Protein AF-A0A257SIT8-F1 (afdb_monomer)

Radius of gyration: 15.97 Å; Cα contacts (8 Å, |Δi|>4): 411; chains: 1; bounding box: 43×25×47 Å

pLDDT: mean 80.0, std 16.43, range [40.34, 96.69]

Foldseek 3Di:
DKKKKKKKWWKAWDDPVNVWWDIKIKIKIKIWDDDPPDQKIKMWIWMWIWTDTPPGDWIKIKIWIKIKIWHWPDDDFKTKIKIKIKTWIWIDTPPRDDTDTWIKIKIWMKIWGDDPPKIKMWIWMWIWTDDVPDIIIIIITMIMMID

Mean predicted aligned error: 8.69 Å

Solvent-accessible surface area (backbone atoms only — not comparable to full-atom values): 7288 Å² total; per-residue (Å²): 106,78,32,46,36,43,33,44,33,43,29,38,53,39,75,80,44,49,82,63,42,52,72,21,42,34,39,33,42,36,42,36,33,49,57,92,93,51,84,43,30,43,33,43,35,43,34,44,33,46,35,58,37,85,80,80,81,53,66,44,42,38,39,32,46,36,44,30,45,33,40,64,78,46,96,62,74,63,24,44,28,41,38,37,33,42,33,45,33,43,51,50,53,96,72,84,79,70,82,59,82,25,54,28,40,36,41,36,40,34,41,33,37,67,60,85,83,33,40,36,36,40,36,46,32,46,38,40,38,55,43,98,92,55,76,47,41,33,38,40,42,34,41,33,43,31,76

Structure (mmCIF, N/CA/C/O backbone):
data_AF-A0A257SIT8-F1
#
_entry.id   AF-A0A257SIT8-F1
#
loop_
_atom_site.group_PDB
_atom_site.id
_atom_site.type_symbol
_atom_site.label_atom_id
_atom_site.label_alt_id
_atom_site.label_comp_id
_atom_site.label_asym_id
_atom_site.label_entity_id
_atom_site.label_seq_id
_atom_site.pdbx_PDB_ins_code
_atom_site.Cartn_x
_atom_site.Cartn_y
_atom_site.Cartn_z
_atom_site.occupancy
_atom_site.B_iso_or_equiv
_atom_site.auth_seq_id
_atom_site.auth_comp_id
_atom_site.auth_asym_id
_atom_site.auth_atom_id
_atom_site.pdbx_PDB_model_num
ATOM 1 N N . THR A 1 1 ? -2.695 -0.891 18.202 1.00 79.44 1 THR A N 1
ATOM 2 C CA . THR A 1 1 ? -2.671 -2.288 17.730 1.00 79.44 1 THR A CA 1
ATOM 3 C C . THR A 1 1 ? -2.039 -2.322 16.362 1.00 79.44 1 THR A C 1
ATOM 5 O O . THR A 1 1 ? -2.236 -1.365 15.616 1.00 79.44 1 THR A O 1
ATOM 8 N N . ILE A 1 2 ? -1.223 -3.340 16.090 1.00 87.25 2 ILE A N 1
ATOM 9 C CA . ILE A 1 2 ? -0.614 -3.576 14.776 1.00 87.25 2 ILE A CA 1
ATOM 10 C C . ILE A 1 2 ? -1.385 -4.727 14.134 1.00 87.25 2 ILE A C 1
ATOM 12 O O . ILE A 1 2 ? -1.619 -5.729 14.803 1.00 87.25 2 ILE A O 1
ATOM 16 N N . HIS A 1 3 ? -1.767 -4.554 12.876 1.00 90.88 3 HIS A N 1
ATOM 17 C CA . HIS A 1 3 ? -2.444 -5.545 12.051 1.00 90.88 3 HIS A CA 1
ATOM 18 C C . HIS A 1 3 ? -1.531 -5.958 10.910 1.00 90.88 3 HIS A C 1
ATOM 20 O O . HIS A 1 3 ? -0.849 -5.107 10.328 1.00 90.88 3 HIS A O 1
ATOM 26 N N . PHE A 1 4 ? -1.544 -7.239 10.574 1.00 95.00 4 PHE A N 1
ATOM 27 C CA . PHE A 1 4 ? -0.777 -7.779 9.455 1.00 95.00 4 PHE A CA 1
ATOM 28 C C . PHE A 1 4 ? -1.722 -8.233 8.359 1.00 95.00 4 PHE A C 1
ATOM 30 O O . PHE A 1 4 ? -2.842 -8.660 8.625 1.00 95.00 4 PHE A O 1
ATOM 37 N N . GLY A 1 5 ? -1.287 -8.146 7.112 1.00 94.19 5 GLY A N 1
ATOM 38 C CA . GLY A 1 5 ? -2.136 -8.520 5.998 1.00 94.19 5 GLY A CA 1
ATOM 39 C C . GLY A 1 5 ? -1.378 -8.811 4.726 1.00 94.19 5 GLY A C 1
ATOM 40 O O . GLY A 1 5 ? -0.152 -8.688 4.650 1.00 94.19 5 GLY A O 1
ATOM 41 N N . ALA A 1 6 ? -2.155 -9.158 3.713 1.00 95.31 6 ALA A N 1
ATOM 42 C CA . ALA A 1 6 ? -1.672 -9.318 2.359 1.00 95.31 6 ALA A CA 1
ATOM 43 C C . ALA A 1 6 ? -2.703 -8.792 1.360 1.00 95.31 6 ALA A C 1
ATOM 45 O O . ALA A 1 6 ? -3.907 -8.808 1.631 1.00 95.31 6 ALA A O 1
ATOM 46 N N . SER A 1 7 ? -2.237 -8.346 0.197 1.00 93.88 7 SER A N 1
ATOM 47 C CA . SER A 1 7 ? -3.096 -8.077 -0.956 1.00 93.88 7 SER A CA 1
ATOM 48 C C . SER A 1 7 ? -2.504 -8.630 -2.237 1.00 93.88 7 SER A C 1
ATOM 50 O O . SER A 1 7 ? -1.293 -8.793 -2.370 1.00 93.88 7 SER A O 1
ATOM 52 N N . ALA A 1 8 ? -3.381 -8.919 -3.186 1.00 93.12 8 ALA A N 1
ATOM 53 C CA . ALA A 1 8 ? -3.026 -9.309 -4.535 1.00 93.12 8 ALA A CA 1
ATOM 54 C C . ALA A 1 8 ? -3.865 -8.500 -5.518 1.00 93.12 8 ALA A C 1
ATOM 56 O O . ALA A 1 8 ? -4.992 -8.097 -5.213 1.00 93.12 8 ALA A O 1
ATOM 57 N N . GLY A 1 9 ? -3.324 -8.240 -6.697 1.00 89.00 9 GLY A N 1
ATOM 58 C CA . GLY A 1 9 ? -4.015 -7.413 -7.661 1.00 89.00 9 GLY A CA 1
ATOM 59 C C . GLY A 1 9 ? -3.397 -7.414 -9.034 1.00 89.00 9 GLY A C 1
ATOM 60 O O . GLY A 1 9 ? -2.420 -8.111 -9.315 1.00 89.00 9 GLY A O 1
ATOM 61 N N . LEU A 1 10 ? -4.006 -6.596 -9.875 1.00 88.06 10 LEU A N 1
ATOM 62 C CA . LEU A 1 10 ? -3.535 -6.316 -11.215 1.00 88.06 10 LEU A CA 1
ATOM 63 C C . LEU A 1 10 ? -2.840 -4.969 -11.210 1.00 88.06 10 LEU A C 1
ATOM 65 O O . LEU A 1 10 ? -3.312 -4.032 -10.565 1.00 88.06 10 LEU A O 1
ATOM 69 N N . ASP A 1 11 ? -1.752 -4.881 -11.958 1.00 81.38 11 ASP A N 1
ATOM 70 C CA . ASP A 1 11 ? -1.019 -3.640 -12.128 1.00 81.38 11 ASP A CA 1
ATOM 71 C C . ASP A 1 11 ? -1.127 -3.171 -13.576 1.00 81.38 11 ASP A C 1
ATOM 73 O O . ASP A 1 11 ? -0.665 -3.845 -14.506 1.00 81.38 11 ASP A O 1
ATOM 77 N N . ILE A 1 12 ? -1.832 -2.058 -13.777 1.00 81.50 12 ILE A N 1
ATOM 78 C CA . ILE A 1 12 ? -2.146 -1.536 -15.105 1.00 81.50 12 ILE A CA 1
ATOM 79 C C . ILE A 1 12 ? -1.110 -0.462 -15.453 1.00 81.50 12 ILE A C 1
ATOM 81 O O . ILE A 1 12 ? -1.161 0.629 -14.880 1.00 81.50 12 ILE A O 1
ATOM 85 N N . PRO A 1 13 ? -0.175 -0.721 -16.385 1.00 72.38 13 PRO A N 1
ATOM 86 C CA . PRO A 1 13 ? 0.791 0.288 -16.800 1.00 72.38 13 PRO A CA 1
ATOM 87 C C . PRO A 1 13 ? 0.106 1.459 -17.520 1.00 72.38 13 PRO A C 1
ATOM 89 O O . PRO A 1 13 ? -0.736 1.250 -18.396 1.00 72.38 13 PRO A O 1
ATOM 92 N N . LEU A 1 14 ? 0.501 2.688 -17.185 1.00 70.12 14 LEU A N 1
ATOM 93 C CA . LEU A 1 14 ? 0.072 3.920 -17.854 1.00 70.12 14 LEU A CA 1
ATOM 94 C C . LEU A 1 14 ? 1.178 4.472 -18.776 1.00 70.12 14 LEU A C 1
ATOM 96 O O . LEU A 1 14 ? 2.360 4.172 -18.607 1.00 70.12 14 LEU A O 1
ATOM 100 N N . SER A 1 15 ? 0.788 5.321 -19.734 1.00 60.34 15 SER A N 1
ATOM 101 C CA . SER A 1 15 ? 1.688 6.002 -20.683 1.00 60.34 15 SER A CA 1
ATOM 102 C C . SER A 1 15 ? 2.506 5.022 -21.546 1.00 60.34 15 SER A C 1
ATOM 104 O O . SER A 1 15 ? 1.941 4.074 -22.104 1.00 60.34 15 SER A O 1
ATOM 106 N N . ASP A 1 16 ? 3.821 5.219 -21.654 1.00 53.66 16 ASP A N 1
ATOM 107 C CA . ASP A 1 16 ? 4.704 4.528 -22.603 1.00 53.66 16 ASP A CA 1
ATOM 108 C C . ASP A 1 16 ? 4.953 3.052 -22.238 1.00 53.66 16 ASP A C 1
ATOM 110 O O . ASP A 1 16 ? 5.346 2.253 -23.089 1.00 53.66 16 ASP A O 1
ATOM 114 N N . LEU A 1 17 ? 4.630 2.638 -21.002 1.00 52.91 17 LEU A N 1
ATOM 115 C CA . LEU A 1 17 ? 4.636 1.219 -20.630 1.00 52.91 17 LEU A CA 1
ATOM 116 C C . LEU A 1 17 ? 3.479 0.434 -21.274 1.00 52.91 17 LEU A C 1
ATOM 118 O O . LEU A 1 17 ? 3.613 -0.771 -21.487 1.00 52.91 17 LEU A O 1
ATOM 122 N N . SER A 1 18 ? 2.353 1.071 -21.618 1.00 53.19 18 SER A N 1
ATOM 123 C CA . SER A 1 18 ? 1.202 0.363 -22.213 1.00 53.19 18 SER A CA 1
ATOM 124 C C . SER A 1 18 ? 1.501 -0.181 -23.623 1.00 53.19 18 SER A C 1
ATOM 126 O O . SER A 1 18 ? 0.979 -1.233 -24.029 1.00 53.19 18 SER A O 1
ATOM 128 N N . SER A 1 19 ? 2.413 0.480 -24.346 1.00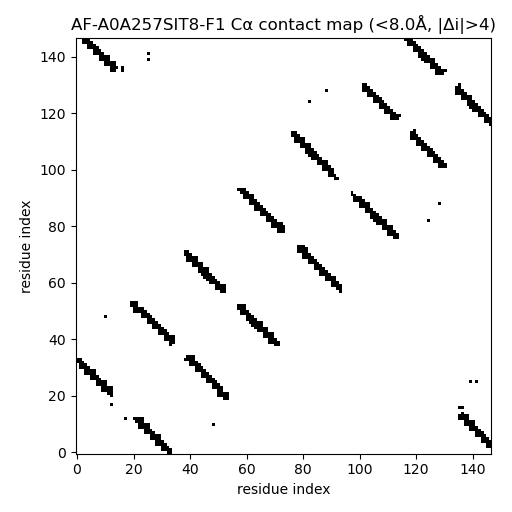 52.75 19 SER A N 1
ATOM 129 C CA . SER A 1 19 ? 2.950 0.031 -25.634 1.00 52.75 19 SER A CA 1
ATOM 130 C C . SER A 1 19 ? 3.830 -1.216 -25.509 1.00 52.75 19 SER A C 1
ATOM 132 O O . SER A 1 19 ? 3.817 -2.057 -26.409 1.00 52.75 19 SER A O 1
ATOM 134 N N . GLU A 1 20 ? 4.528 -1.398 -24.385 1.00 50.72 20 GLU A N 1
ATOM 135 C CA . GLU A 1 20 ? 5.607 -2.389 -24.250 1.00 50.72 20 GLU A CA 1
ATOM 136 C C . GLU A 1 20 ? 5.244 -3.609 -23.385 1.00 50.72 20 GLU A C 1
ATOM 138 O O . GLU A 1 20 ? 5.701 -4.720 -23.669 1.00 50.72 20 GLU A O 1
ATOM 143 N N . VAL A 1 21 ? 4.366 -3.458 -22.386 1.00 54.03 21 VAL A N 1
ATOM 144 C CA . VAL A 1 21 ? 4.059 -4.514 -21.399 1.00 54.03 21 VAL A CA 1
ATOM 145 C C . VAL A 1 21 ? 2.551 -4.761 -21.260 1.00 54.03 21 VAL A C 1
ATOM 147 O O . VAL A 1 21 ? 1.730 -3.896 -21.562 1.00 54.03 21 VAL A O 1
ATOM 150 N N . GLN A 1 22 ? 2.157 -5.991 -20.907 1.00 62.44 22 GLN A N 1
ATOM 151 C CA . GLN A 1 22 ? 0.767 -6.314 -20.536 1.00 62.44 22 GLN A CA 1
ATOM 152 C C . GLN A 1 22 ? 0.528 -6.000 -19.056 1.00 62.44 22 GLN A C 1
ATOM 154 O O . GLN A 1 22 ? 1.484 -5.856 -18.295 1.00 62.44 22 GLN A O 1
ATOM 159 N N . THR A 1 23 ? -0.747 -5.916 -18.660 1.00 71.12 23 THR A N 1
ATOM 160 C CA . THR A 1 23 ? -1.167 -5.864 -17.254 1.00 71.12 23 THR A CA 1
ATOM 161 C C . THR A 1 23 ? -0.413 -6.916 -16.444 1.00 71.12 23 THR A C 1
ATOM 163 O O . THR A 1 23 ? -0.442 -8.102 -16.779 1.00 71.12 23 THR A O 1
ATOM 166 N N . GLY A 1 24 ? 0.302 -6.458 -15.420 1.00 78.31 24 GLY A N 1
ATOM 167 C CA . GLY A 1 24 ? 1.062 -7.309 -14.517 1.00 78.31 24 GLY A CA 1
ATOM 168 C C . GLY A 1 24 ? 0.213 -7.792 -13.350 1.00 78.31 24 GLY A C 1
ATOM 169 O O . GLY A 1 24 ? -0.966 -7.449 -13.220 1.00 78.31 24 GLY A O 1
ATOM 170 N N . TYR A 1 25 ? 0.841 -8.562 -12.471 1.00 84.38 25 TYR A N 1
ATOM 171 C CA . TYR A 1 25 ? 0.293 -8.860 -11.154 1.00 84.38 25 TYR A CA 1
ATOM 172 C C . TYR A 1 25 ? 1.126 -8.162 -10.086 1.00 84.38 25 TYR A C 1
ATOM 174 O O . TYR A 1 25 ? 2.335 -7.991 -10.244 1.00 84.38 25 TYR A O 1
ATOM 182 N N . VAL A 1 26 ? 0.484 -7.812 -8.977 1.00 87.62 26 VAL A N 1
ATOM 183 C CA . VAL A 1 26 ? 1.149 -7.285 -7.784 1.00 87.62 26 VAL A CA 1
ATOM 184 C C . VAL A 1 26 ? 0.703 -8.069 -6.559 1.00 87.62 26 VAL A C 1
ATOM 186 O O . VAL A 1 26 ? -0.482 -8.354 -6.390 1.00 87.62 26 VAL A O 1
ATOM 189 N N . LEU A 1 27 ? 1.661 -8.424 -5.710 1.00 89.94 27 LEU A N 1
ATOM 190 C CA . LEU A 1 27 ? 1.453 -9.034 -4.402 1.00 89.94 27 LEU A CA 1
ATOM 191 C C . LEU A 1 27 ? 2.046 -8.112 -3.341 1.00 89.94 27 LEU A C 1
ATOM 193 O O . LEU A 1 27 ? 3.154 -7.616 -3.520 1.00 89.94 27 LEU A O 1
ATOM 197 N N . ASN A 1 28 ? 1.343 -7.902 -2.233 1.00 91.56 28 ASN A N 1
ATOM 198 C CA . ASN A 1 28 ? 1.806 -7.053 -1.142 1.00 91.56 28 ASN A CA 1
ATOM 199 C C . ASN A 1 28 ? 1.689 -7.789 0.189 1.00 91.56 28 ASN A C 1
ATOM 201 O O . ASN A 1 28 ? 0.640 -8.357 0.486 1.00 91.56 28 ASN A O 1
ATOM 205 N N . GLY A 1 29 ? 2.736 -7.730 1.004 1.00 94.25 29 GLY A N 1
ATOM 206 C CA . GLY A 1 29 ? 2.673 -7.974 2.442 1.00 94.25 29 GLY A CA 1
ATOM 207 C C . GLY A 1 29 ? 2.624 -6.636 3.169 1.00 94.25 29 GLY A C 1
ATOM 208 O O . GLY A 1 29 ? 3.315 -5.698 2.775 1.00 94.25 29 GLY A O 1
ATOM 209 N N . LEU A 1 30 ? 1.804 -6.514 4.209 1.00 94.81 30 LEU A N 1
ATOM 210 C CA . LEU A 1 30 ? 1.583 -5.223 4.858 1.00 94.81 30 LEU A CA 1
ATOM 211 C C . LEU A 1 30 ? 1.440 -5.328 6.372 1.00 94.81 30 LEU A C 1
ATOM 213 O O .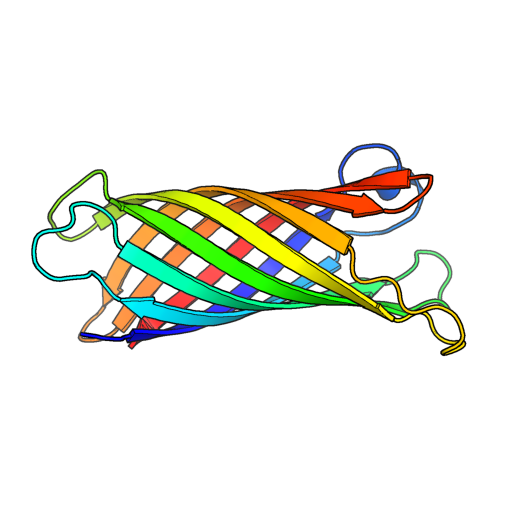 LEU A 1 30 ? 0.936 -6.317 6.904 1.00 94.81 30 LEU A O 1
ATOM 217 N N . ALA A 1 31 ? 1.865 -4.268 7.051 1.00 94.62 31 ALA A N 1
ATOM 218 C CA . ALA A 1 31 ? 1.718 -4.079 8.485 1.00 94.62 31 ALA A CA 1
ATOM 219 C C . ALA A 1 31 ? 1.165 -2.674 8.745 1.00 94.62 31 ALA A C 1
ATOM 221 O O . ALA A 1 31 ? 1.769 -1.680 8.338 1.00 94.62 31 ALA A O 1
ATOM 222 N N . ALA A 1 32 ? 0.014 -2.581 9.407 1.00 92.81 32 ALA A N 1
ATOM 223 C CA . ALA A 1 32 ? -0.689 -1.328 9.658 1.00 92.81 32 ALA A CA 1
ATOM 224 C C . ALA A 1 32 ? -0.896 -1.092 11.154 1.00 92.81 32 ALA A C 1
ATOM 226 O O . ALA A 1 32 ? -1.211 -2.011 11.903 1.00 92.81 32 ALA A O 1
ATOM 227 N N . GLY A 1 33 ? -0.787 0.153 11.597 1.00 91.06 33 GLY A N 1
ATOM 228 C CA . GLY A 1 33 ? -1.069 0.534 12.974 1.00 91.06 33 GLY A CA 1
ATOM 229 C C . GLY A 1 33 ? -1.549 1.971 13.058 1.00 91.06 33 GLY A C 1
ATOM 230 O O . GLY A 1 33 ? -1.078 2.839 12.333 1.00 91.06 33 GLY A O 1
ATOM 231 N N . THR A 1 34 ? -2.493 2.235 13.957 1.00 90.38 34 THR A N 1
ATOM 232 C CA . THR A 1 34 ? -2.927 3.607 14.259 1.00 90.38 34 THR A CA 1
ATOM 233 C C . THR A 1 34 ? -2.270 4.048 15.564 1.00 90.38 34 THR A C 1
ATOM 235 O O . THR A 1 34 ? -2.586 3.468 16.612 1.00 90.38 34 THR A O 1
ATOM 238 N N . PRO A 1 35 ? -1.337 5.020 15.539 1.00 87.75 35 PRO A N 1
ATOM 239 C CA . PRO A 1 35 ? -0.798 5.606 16.759 1.00 87.75 35 PRO A CA 1
ATOM 240 C C . PRO A 1 35 ? -1.914 6.205 17.622 1.00 87.75 35 PRO A C 1
ATOM 242 O O . PRO A 1 35 ? -2.906 6.735 17.118 1.00 87.75 35 PRO A O 1
ATOM 245 N N . ARG A 1 36 ? -1.773 6.115 18.948 1.00 85.19 36 ARG A N 1
ATOM 246 C CA . ARG A 1 36 ? -2.806 6.595 19.873 1.00 85.19 36 ARG A CA 1
ATOM 247 C C . ARG A 1 36 ? -2.997 8.106 19.706 1.00 85.19 36 ARG A C 1
ATOM 249 O O . ARG A 1 36 ? -2.052 8.868 19.867 1.00 85.19 36 ARG A O 1
ATOM 256 N N . GLY A 1 37 ? -4.231 8.521 19.425 1.00 82.06 37 GLY A N 1
ATOM 257 C CA . GLY A 1 37 ? -4.596 9.930 19.248 1.00 82.06 37 GLY A CA 1
ATOM 258 C C . GLY A 1 37 ? -4.366 10.485 17.840 1.00 82.06 37 GLY A C 1
ATOM 259 O O . GLY A 1 37 ? -4.610 11.668 17.628 1.00 82.06 37 GLY A O 1
ATOM 260 N N . TRP A 1 38 ? -3.915 9.670 16.880 1.00 85.81 38 TRP A N 1
ATOM 261 C CA . TRP A 1 38 ? -3.757 10.109 15.493 1.00 85.81 38 TRP A CA 1
ATOM 262 C C . TRP A 1 38 ? -5.017 9.799 14.672 1.00 85.81 38 TRP A C 1
ATOM 264 O O . TRP A 1 38 ? -5.549 8.694 14.778 1.00 85.81 38 TRP A O 1
ATOM 274 N N . PRO A 1 39 ? -5.485 10.736 13.825 1.00 86.38 39 PRO A N 1
ATOM 275 C CA . PRO A 1 39 ? -6.595 10.487 12.904 1.00 86.38 39 PRO A CA 1
ATOM 276 C C . PRO A 1 39 ? -6.175 9.656 11.681 1.00 86.38 39 PRO A C 1
ATOM 278 O O . PRO A 1 39 ? -7.024 9.237 10.901 1.00 86.38 39 PRO A O 1
ATOM 281 N N . VAL A 1 40 ? -4.870 9.427 11.505 1.00 90.75 40 VAL A N 1
ATOM 282 C CA . VAL A 1 40 ? -4.280 8.669 10.399 1.00 90.75 40 VAL A CA 1
ATOM 283 C C . VAL A 1 40 ? -3.623 7.394 10.913 1.00 90.75 40 VAL A C 1
ATOM 285 O O . VAL A 1 40 ? -2.953 7.396 11.949 1.00 90.75 40 VAL A O 1
ATOM 288 N N . ALA A 1 41 ? -3.788 6.306 10.169 1.00 92.00 41 ALA A N 1
ATOM 289 C CA . ALA A 1 41 ? -3.039 5.078 10.388 1.00 92.00 41 ALA A CA 1
ATOM 290 C C . ALA A 1 41 ? -1.755 5.090 9.553 1.00 92.00 41 ALA A C 1
ATOM 292 O O . ALA A 1 41 ? -1.719 5.643 8.457 1.00 92.00 41 ALA A O 1
ATOM 293 N N . LEU A 1 42 ? -0.704 4.462 10.065 1.00 94.62 42 LEU A N 1
ATOM 294 C CA . LEU A 1 42 ? 0.536 4.222 9.338 1.00 94.62 42 LEU A CA 1
ATOM 295 C C . LEU A 1 42 ? 0.539 2.787 8.818 1.00 94.62 42 LEU A C 1
ATOM 297 O O . LEU A 1 42 ? 0.095 1.877 9.523 1.00 94.62 42 LEU A O 1
ATOM 301 N N . ARG A 1 43 ? 1.036 2.576 7.600 1.00 95.00 43 ARG A N 1
ATOM 302 C CA . ARG A 1 43 ? 1.098 1.258 6.964 1.00 95.00 43 ARG A CA 1
ATOM 303 C C . ARG A 1 43 ? 2.398 1.072 6.195 1.00 95.00 43 ARG A C 1
ATOM 305 O O . ARG A 1 43 ? 2.638 1.773 5.216 1.00 95.00 43 ARG A O 1
ATOM 312 N N . GLY A 1 44 ? 3.205 0.116 6.635 1.00 94.56 44 GLY A N 1
ATOM 313 C CA . GLY A 1 44 ? 4.356 -0.375 5.885 1.00 94.56 44 GLY A CA 1
ATOM 314 C C . GLY A 1 44 ? 3.931 -1.488 4.936 1.00 94.56 44 GLY A C 1
ATOM 315 O O . GLY A 1 44 ? 3.108 -2.328 5.305 1.00 94.56 44 GLY A O 1
ATOM 316 N N . GLU A 1 45 ? 4.472 -1.489 3.724 1.00 93.06 45 GLU A N 1
ATOM 317 C CA . GLU A 1 45 ? 4.151 -2.464 2.682 1.00 93.06 45 GLU A CA 1
ATOM 318 C C . GLU A 1 45 ? 5.421 -2.929 1.981 1.00 93.06 45 GLU A C 1
ATOM 320 O O . GLU A 1 45 ? 6.263 -2.118 1.601 1.00 93.06 45 GLU A O 1
ATOM 325 N N . ILE A 1 46 ? 5.538 -4.240 1.800 1.00 90.94 46 ILE A N 1
ATOM 326 C CA . IL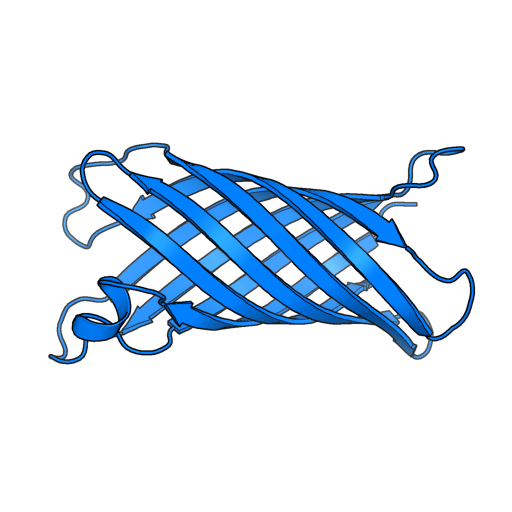E A 1 46 ? 6.489 -4.852 0.881 1.00 90.94 46 ILE A CA 1
ATOM 327 C C . ILE A 1 46 ? 5.709 -5.378 -0.318 1.00 90.94 46 ILE A C 1
ATOM 329 O O . ILE A 1 46 ? 4.776 -6.164 -0.158 1.00 90.94 46 ILE A O 1
ATOM 333 N N . SER A 1 47 ? 6.079 -4.935 -1.509 1.00 86.12 47 SER A N 1
ATOM 334 C CA . SER A 1 47 ? 5.385 -5.243 -2.754 1.00 86.12 47 SER A CA 1
ATOM 335 C C . SER A 1 47 ? 6.289 -6.032 -3.683 1.00 86.12 47 SER A C 1
ATOM 337 O O . SER A 1 47 ? 7.489 -5.777 -3.755 1.00 86.12 47 SER A O 1
ATOM 339 N N . TYR A 1 48 ? 5.704 -6.965 -4.419 1.00 84.88 48 TYR A N 1
ATOM 340 C CA . TYR A 1 48 ? 6.346 -7.692 -5.500 1.00 84.88 48 TYR A CA 1
ATOM 341 C C . TYR A 1 48 ? 5.427 -7.657 -6.718 1.00 84.88 48 TYR A C 1
ATOM 343 O O . TYR A 1 48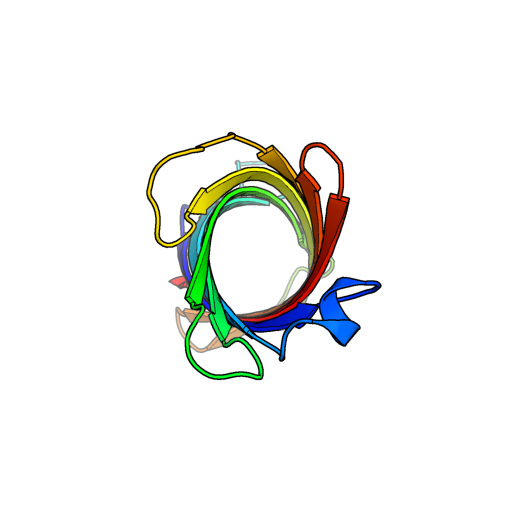 ? 4.335 -8.232 -6.691 1.00 84.88 48 TYR A O 1
ATOM 351 N N . ALA A 1 49 ? 5.860 -6.973 -7.772 1.00 82.31 49 ALA A N 1
ATOM 352 C CA . ALA A 1 49 ? 5.139 -6.873 -9.032 1.00 82.31 49 ALA A CA 1
ATOM 353 C C . ALA A 1 49 ? 5.892 -7.615 -10.139 1.00 82.31 49 ALA A C 1
ATOM 355 O O . ALA A 1 49 ? 7.092 -7.403 -10.331 1.00 82.31 49 ALA A O 1
ATOM 356 N N . GLY A 1 50 ? 5.180 -8.481 -10.859 1.00 76.56 50 GLY A N 1
ATOM 357 C CA . GLY A 1 50 ? 5.706 -9.241 -11.989 1.00 76.56 50 GLY A CA 1
ATOM 358 C C . GLY A 1 50 ? 5.010 -8.847 -13.286 1.00 76.56 50 GLY A C 1
ATOM 359 O O . GLY A 1 50 ? 3.777 -8.820 -13.362 1.00 76.56 50 GLY A O 1
ATOM 360 N N . PHE A 1 51 ? 5.800 -8.578 -14.324 1.00 70.00 51 PHE A N 1
ATOM 361 C CA . PHE A 1 51 ? 5.301 -8.230 -15.654 1.00 70.00 51 PHE A CA 1
ATOM 362 C C . PHE A 1 51 ? 5.748 -9.264 -16.687 1.00 70.00 51 PHE A C 1
ATOM 364 O O . PHE A 1 51 ? 6.933 -9.590 -16.790 1.00 70.00 51 PHE A O 1
ATOM 371 N N . SER A 1 52 ? 4.795 -9.754 -17.486 1.00 59.34 52 SER A N 1
ATOM 372 C CA . SER A 1 52 ? 5.069 -10.647 -18.616 1.00 59.34 52 SER A CA 1
ATOM 373 C C . SER A 1 52 ? 5.241 -9.838 -19.905 1.00 59.34 52 SER A C 1
ATOM 375 O O . SER A 1 52 ? 4.334 -9.114 -20.324 1.00 59.34 52 SER A O 1
ATOM 377 N N . GLY A 1 53 ? 6.402 -9.951 -20.556 1.00 52.81 53 GLY A N 1
ATOM 378 C CA . GLY A 1 53 ? 6.652 -9.312 -21.850 1.00 52.81 53 GLY A CA 1
ATOM 379 C C . GLY A 1 53 ? 5.845 -9.950 -22.992 1.00 52.81 53 GLY A C 1
ATOM 380 O O . GLY A 1 53 ? 5.823 -11.172 -23.141 1.00 52.81 53 GLY A O 1
ATOM 381 N N . LYS A 1 54 ? 5.251 -9.126 -23.871 1.00 48.06 54 LYS A N 1
ATOM 382 C CA . LYS A 1 54 ? 4.403 -9.542 -25.018 1.00 48.06 54 LYS A CA 1
ATOM 383 C C . LYS A 1 54 ? 5.092 -10.464 -26.051 1.00 48.06 54 LYS A C 1
ATOM 385 O O . LYS A 1 54 ? 4.417 -10.992 -26.928 1.00 48.06 54 LYS A O 1
ATOM 390 N N . LYS A 1 55 ? 6.416 -10.663 -25.973 1.00 49.19 55 LYS A N 1
ATOM 391 C CA . LYS A 1 55 ? 7.225 -11.517 -26.874 1.00 49.19 55 LYS A CA 1
ATOM 392 C C . LYS A 1 55 ? 8.055 -12.595 -26.146 1.00 49.19 55 LYS A C 1
ATOM 394 O O . LYS A 1 55 ? 9.084 -13.028 -26.650 1.00 49.19 55 LYS A O 1
ATOM 399 N N . GLY A 1 56 ? 7.608 -13.046 -24.972 1.00 43.81 56 GLY A N 1
ATOM 400 C CA . GLY A 1 56 ? 7.909 -14.396 -24.475 1.00 43.81 56 GLY A CA 1
ATOM 401 C C . GLY A 1 56 ? 9.256 -14.680 -23.797 1.00 43.81 56 GLY A C 1
ATOM 402 O O . GLY A 1 56 ? 9.442 -15.821 -23.400 1.00 43.81 56 GLY A O 1
ATOM 403 N N . LEU A 1 57 ? 10.178 -13.729 -23.604 1.00 45.41 57 LEU A N 1
ATOM 404 C CA . LEU A 1 57 ? 11.488 -14.043 -22.986 1.00 45.41 57 LEU A CA 1
ATOM 405 C C . LEU A 1 57 ? 12.036 -13.004 -21.989 1.00 45.41 57 LEU A C 1
ATOM 407 O O . LEU A 1 57 ? 13.177 -13.122 -21.555 1.00 45.41 57 LEU A O 1
ATOM 411 N N . VAL A 1 58 ? 11.244 -12.008 -21.579 1.00 50.09 58 VAL A N 1
ATOM 412 C CA . VAL A 1 58 ? 11.673 -11.024 -20.569 1.00 50.09 58 VAL A CA 1
ATOM 413 C C . VAL A 1 58 ? 10.624 -10.949 -19.460 1.00 50.09 58 VAL A C 1
ATOM 415 O O . VAL A 1 58 ? 9.513 -10.471 -19.685 1.00 50.09 58 VAL A O 1
ATOM 418 N N . SER A 1 59 ? 10.982 -11.465 -18.281 1.00 57.12 59 SER A N 1
ATOM 419 C CA . SER A 1 59 ? 10.241 -11.299 -17.026 1.00 57.12 59 SER A CA 1
ATOM 420 C C . SER A 1 59 ? 10.918 -10.181 -16.242 1.00 57.12 59 SER A C 1
ATOM 422 O O . SER A 1 59 ? 12.100 -10.300 -15.915 1.00 57.12 59 SER A O 1
ATOM 424 N N . GLN A 1 60 ? 10.198 -9.096 -15.963 1.00 64.06 60 GLN A N 1
ATOM 425 C CA . GLN A 1 60 ? 10.697 -8.017 -15.111 1.00 64.06 60 GLN A CA 1
ATOM 426 C C . GLN A 1 60 ? 9.977 -8.073 -13.768 1.00 64.06 60 GLN A C 1
ATOM 428 O O . GLN A 1 60 ? 8.746 -8.113 -13.734 1.00 64.06 60 GLN A O 1
ATOM 433 N N . ASN A 1 61 ? 10.754 -8.059 -12.684 1.00 70.81 61 ASN A N 1
ATOM 434 C CA . ASN A 1 61 ? 10.229 -8.067 -11.326 1.00 70.81 61 ASN A CA 1
ATOM 435 C C . ASN A 1 61 ? 10.649 -6.788 -10.605 1.00 70.81 61 ASN A C 1
ATOM 437 O O . ASN A 1 61 ? 11.824 -6.399 -10.634 1.00 70.81 61 ASN A O 1
ATOM 441 N N . ILE A 1 62 ? 9.679 -6.154 -9.957 1.00 73.19 62 ILE A N 1
ATOM 442 C CA . ILE A 1 62 ? 9.869 -4.950 -9.155 1.00 73.19 62 ILE A CA 1
ATOM 443 C C . ILE A 1 62 ? 9.523 -5.312 -7.716 1.00 73.19 62 ILE A C 1
ATOM 445 O O . ILE A 1 62 ? 8.397 -5.719 -7.432 1.00 73.19 62 ILE A O 1
ATOM 449 N N . THR A 1 63 ? 10.497 -5.173 -6.822 1.00 83.44 63 THR A N 1
ATOM 450 C CA . THR A 1 63 ? 10.281 -5.296 -5.381 1.00 83.44 63 THR A CA 1
ATOM 451 C C . THR A 1 63 ? 10.272 -3.902 -4.781 1.00 83.44 63 THR A C 1
ATOM 453 O O . THR A 1 63 ? 11.215 -3.145 -4.992 1.00 83.44 63 THR A O 1
ATOM 456 N N . SER A 1 64 ? 9.251 -3.554 -4.009 1.00 83.31 64 SER A N 1
ATOM 457 C CA . SER A 1 64 ? 9.122 -2.215 -3.428 1.00 83.31 64 SER A CA 1
ATOM 458 C C . SER A 1 64 ? 8.926 -2.286 -1.924 1.00 83.31 64 SER A C 1
ATOM 460 O O . SER A 1 64 ? 8.296 -3.207 -1.412 1.00 83.31 64 SER A O 1
ATOM 462 N N . LEU A 1 65 ? 9.463 -1.299 -1.215 1.00 88.75 65 LEU A N 1
ATOM 463 C CA . LEU A 1 65 ? 9.236 -1.081 0.207 1.00 88.75 65 LEU A CA 1
ATOM 464 C C . LEU A 1 65 ? 8.626 0.307 0.386 1.00 88.75 65 LEU A C 1
ATOM 466 O O . LEU A 1 65 ? 9.296 1.313 0.148 1.00 88.75 65 LEU A O 1
ATOM 470 N N . MET A 1 66 ? 7.366 0.357 0.811 1.00 89.06 66 MET A N 1
ATOM 471 C CA . MET A 1 66 ? 6.564 1.576 0.892 1.00 89.06 66 MET A CA 1
ATOM 472 C C . MET A 1 66 ? 6.114 1.859 2.322 1.00 89.06 66 MET A C 1
ATOM 474 O O . MET A 1 66 ? 5.727 0.958 3.066 1.00 89.06 66 MET A O 1
ATOM 478 N N . MET A 1 67 ? 6.112 3.138 2.686 1.00 93.00 67 MET A N 1
ATOM 479 C CA . MET A 1 67 ? 5.517 3.647 3.917 1.00 93.00 67 MET A CA 1
ATOM 480 C C . MET A 1 67 ? 4.355 4.567 3.564 1.00 93.00 67 MET A C 1
ATOM 482 O O . MET A 1 67 ? 4.522 5.545 2.836 1.00 93.00 67 MET A O 1
ATOM 486 N N . ASN A 1 68 ? 3.177 4.263 4.100 1.00 95.12 68 ASN A N 1
ATOM 487 C CA . ASN A 1 68 ? 1.929 4.930 3.764 1.00 95.12 68 ASN A CA 1
ATOM 488 C C . ASN A 1 68 ? 1.245 5.521 4.998 1.00 95.12 68 ASN A C 1
ATOM 490 O O . ASN A 1 68 ? 1.274 4.942 6.086 1.00 95.12 68 ASN A O 1
ATOM 494 N N . ALA A 1 69 ? 0.560 6.639 4.792 1.00 95.00 69 ALA A N 1
ATOM 495 C CA . ALA A 1 69 ? -0.458 7.172 5.678 1.00 95.00 69 ALA A CA 1
ATOM 496 C C . ALA A 1 69 ? -1.847 6.833 5.116 1.00 95.00 69 ALA A C 1
ATOM 498 O O . ALA A 1 69 ? -2.101 6.977 3.919 1.00 95.00 69 ALA A O 1
ATOM 499 N N . VAL A 1 70 ? -2.747 6.389 5.989 1.00 94.81 70 VAL A N 1
ATOM 500 C CA . VAL A 1 70 ? -4.117 5.991 5.661 1.00 94.81 70 VAL A CA 1
ATOM 501 C C . VAL A 1 70 ? -5.084 6.867 6.443 1.00 94.81 70 VAL A C 1
ATOM 503 O O . VAL A 1 70 ? -5.090 6.845 7.676 1.00 94.81 70 VAL A O 1
ATOM 506 N N . LEU A 1 71 ? -5.914 7.619 5.727 1.00 94.12 71 LEU A N 1
ATOM 507 C CA . LEU A 1 71 ? -6.916 8.513 6.293 1.00 94.12 71 LEU A CA 1
ATOM 508 C C . LEU A 1 71 ? -8.319 7.907 6.115 1.00 94.12 71 LEU A C 1
ATOM 510 O O . LEU A 1 71 ? -8.858 7.951 5.006 1.00 94.12 71 LEU A O 1
ATOM 514 N N . PRO A 1 72 ? -8.925 7.334 7.170 1.00 92.38 72 PRO A N 1
ATOM 515 C CA . PRO A 1 72 ? -10.299 6.846 7.117 1.00 92.38 72 PRO A CA 1
ATOM 516 C C . PRO A 1 72 ? -11.297 8.008 7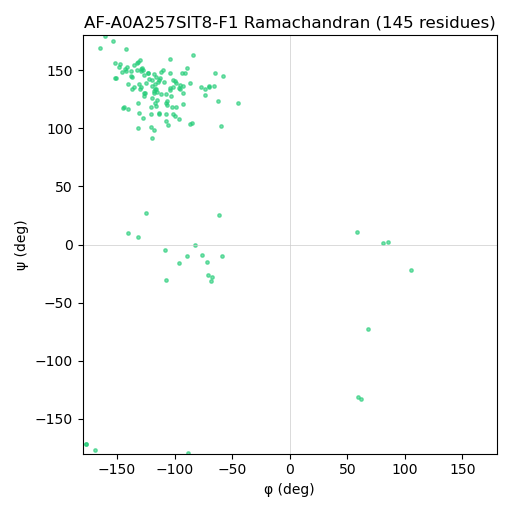.037 1.00 92.38 72 PRO A C 1
ATOM 518 O O . PRO A 1 72 ? -11.190 8.976 7.785 1.00 92.38 72 PRO A O 1
ATOM 521 N N . LEU A 1 73 ? -12.298 7.891 6.162 1.00 90.19 73 LEU A N 1
ATOM 522 C CA . LEU A 1 73 ? -13.344 8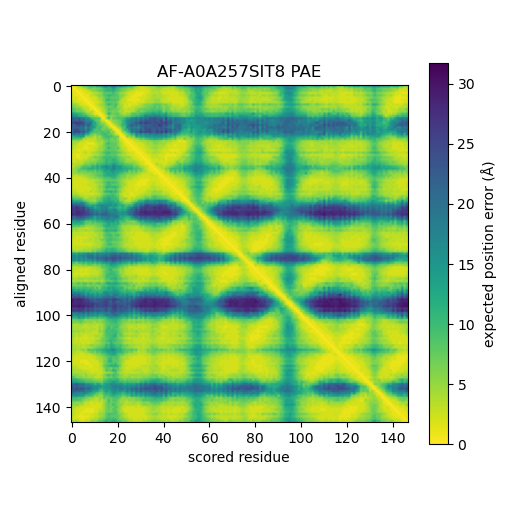.908 5.978 1.00 90.19 73 LEU A CA 1
ATOM 523 C C . LEU A 1 73 ? -14.620 8.619 6.781 1.00 90.19 73 LEU A C 1
ATOM 525 O O . LEU A 1 73 ? -15.446 9.508 6.963 1.00 90.19 73 LEU A O 1
ATOM 529 N N . ALA A 1 74 ? -14.792 7.387 7.264 1.00 80.19 74 ALA A N 1
ATOM 530 C CA . ALA A 1 74 ? -15.946 6.974 8.060 1.00 80.19 74 ALA A CA 1
ATOM 531 C C . ALA A 1 74 ? -15.530 6.087 9.240 1.00 80.19 74 ALA A C 1
ATOM 533 O O . ALA A 1 74 ? -14.610 5.273 9.131 1.00 80.19 74 ALA A O 1
ATOM 534 N N . ALA A 1 75 ? -16.235 6.225 10.365 1.00 66.94 75 ALA A N 1
ATOM 535 C CA . ALA A 1 75 ? -15.874 5.586 11.629 1.00 66.94 75 ALA A CA 1
ATOM 536 C C . ALA A 1 75 ? -16.460 4.173 11.844 1.00 66.94 75 ALA A C 1
ATOM 538 O O . ALA A 1 75 ? -16.044 3.512 12.792 1.00 66.94 75 ALA A O 1
ATOM 539 N N . SER A 1 76 ? -17.397 3.682 11.017 1.00 70.00 76 SER A N 1
ATOM 540 C CA . SER A 1 76 ? -18.062 2.392 11.274 1.00 70.00 76 SER A CA 1
ATOM 541 C C . SER A 1 76 ? -18.306 1.518 10.035 1.00 70.00 76 SER A C 1
ATOM 543 O O . SER A 1 76 ? -18.747 1.989 8.989 1.00 70.00 76 SER A O 1
ATOM 545 N N . GLY A 1 77 ? -18.051 0.211 10.208 1.00 68.56 77 GLY A N 1
ATOM 546 C CA . GLY A 1 77 ? -18.430 -0.902 9.325 1.00 68.56 77 GLY A CA 1
ATOM 547 C C . GLY A 1 77 ? -17.723 -0.934 7.970 1.00 68.56 77 GLY A C 1
ATOM 548 O O . GLY A 1 77 ? -16.853 -1.771 7.741 1.00 68.56 77 GLY A O 1
ATOM 549 N N . ASN A 1 78 ? -18.111 -0.004 7.101 1.00 83.94 78 ASN A N 1
ATOM 550 C CA . ASN A 1 78 ? -17.666 0.145 5.722 1.00 83.94 78 ASN A CA 1
ATOM 551 C C . ASN A 1 78 ? -16.972 1.497 5.588 1.00 83.94 78 ASN A C 1
ATOM 553 O O . ASN A 1 78 ? -17.619 2.538 5.469 1.00 83.94 78 ASN A O 1
ATOM 557 N N . THR A 1 79 ? -15.647 1.482 5.643 1.00 92.06 79 THR A N 1
ATOM 558 C CA . THR A 1 79 ? -14.851 2.703 5.708 1.00 92.06 79 THR A CA 1
ATOM 559 C C . THR A 1 79 ? -14.157 2.938 4.371 1.00 92.06 79 THR A C 1
ATOM 561 O O . THR A 1 79 ? -13.165 2.259 4.088 1.00 92.06 79 THR A O 1
ATOM 564 N N . PRO A 1 80 ? -14.603 3.911 3.558 1.00 94.19 80 PRO A N 1
ATOM 565 C CA . PRO A 1 80 ? -13.743 4.472 2.530 1.00 94.19 80 PRO A CA 1
ATOM 566 C C . PRO A 1 80 ? -12.560 5.196 3.183 1.00 94.19 80 PRO A C 1
ATOM 568 O O . PRO A 1 80 ? -12.676 5.753 4.281 1.00 94.19 80 PRO A O 1
ATOM 571 N N . TYR A 1 81 ? -11.408 5.178 2.525 1.00 94.56 81 TYR A N 1
ATOM 572 C CA . TYR A 1 81 ? -10.201 5.844 3.000 1.00 94.56 81 TYR A CA 1
ATOM 573 C C . TYR A 1 81 ? -9.351 6.351 1.846 1.00 94.56 81 TYR A C 1
ATOM 575 O O . TYR A 1 81 ? -9.374 5.798 0.747 1.00 94.56 81 TYR A O 1
ATOM 583 N N . PHE A 1 82 ? -8.553 7.373 2.135 1.00 96.56 82 PHE A N 1
ATOM 584 C CA . PHE A 1 82 ? -7.429 7.747 1.290 1.00 96.56 82 PHE A CA 1
ATOM 585 C C . PHE A 1 82 ? -6.157 7.084 1.791 1.00 96.56 82 PHE A C 1
ATOM 587 O O . PHE A 1 82 ? -5.977 6.876 2.993 1.00 96.56 82 PHE A O 1
ATOM 594 N N . ILE A 1 83 ? -5.272 6.764 0.859 1.00 96.69 83 ILE A N 1
ATOM 595 C CA . ILE A 1 83 ? -3.944 6.238 1.136 1.00 96.69 83 ILE A CA 1
ATOM 596 C C . ILE A 1 83 ? -2.928 7.027 0.323 1.00 96.69 83 ILE A C 1
ATOM 598 O O . ILE A 1 83 ? -3.163 7.344 -0.841 1.00 96.69 83 ILE A O 1
ATOM 602 N N . GLY A 1 84 ? -1.806 7.362 0.943 1.00 95.88 84 GLY A N 1
ATOM 603 C CA . GLY A 1 84 ? -0.690 7.994 0.260 1.00 95.88 84 GLY A CA 1
ATOM 604 C C . GLY A 1 84 ? 0.615 7.641 0.939 1.00 95.88 84 GLY A C 1
ATOM 605 O O . GLY A 1 84 ? 0.665 7.530 2.164 1.00 95.88 84 GLY A O 1
ATOM 606 N N . GLY A 1 85 ? 1.670 7.450 0.161 1.00 92.38 85 GLY A N 1
ATOM 607 C CA . GLY A 1 85 ? 2.940 7.006 0.703 1.00 92.38 8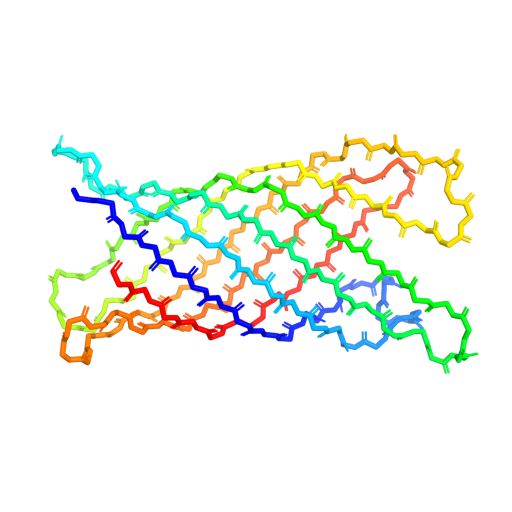5 GLY A CA 1
ATOM 608 C C . GLY A 1 85 ? 4.105 7.187 -0.240 1.00 92.38 85 GLY A C 1
ATOM 609 O O . GLY A 1 85 ? 3.949 7.465 -1.428 1.00 92.38 85 GLY A O 1
ATOM 610 N N . VAL A 1 86 ? 5.286 7.001 0.324 1.00 92.50 86 VAL A N 1
ATOM 611 C CA . VAL A 1 86 ? 6.567 7.080 -0.372 1.00 92.50 86 VAL A CA 1
ATOM 612 C C . VAL A 1 86 ? 7.394 5.859 -0.021 1.00 92.50 86 VAL A C 1
ATOM 614 O O . VAL A 1 86 ? 7.188 5.232 1.021 1.00 92.50 86 VAL A O 1
ATOM 617 N N . GLY A 1 87 ? 8.341 5.517 -0.878 1.00 86.44 87 GLY A N 1
ATOM 618 C CA . GLY A 1 87 ? 9.204 4.387 -0.610 1.00 86.44 87 GLY A CA 1
ATOM 619 C C . GLY A 1 87 ? 10.272 4.174 -1.654 1.00 86.44 87 GLY A C 1
ATOM 620 O O . GLY A 1 87 ? 10.501 5.009 -2.530 1.00 86.44 87 GLY A O 1
ATOM 621 N N . LEU A 1 88 ? 10.943 3.043 -1.500 1.00 84.19 88 LEU A N 1
ATOM 622 C CA . LEU A 1 88 ? 12.071 2.631 -2.315 1.00 84.19 88 LEU A CA 1
ATOM 623 C C . LEU A 1 88 ? 11.653 1.465 -3.199 1.00 84.19 88 LEU A C 1
ATOM 625 O O . LEU A 1 88 ? 10.944 0.558 -2.764 1.00 84.19 88 LEU A O 1
ATOM 629 N N . ASN A 1 89 ? 12.122 1.488 -4.436 1.00 75.94 89 ASN A N 1
ATOM 630 C CA . ASN A 1 89 ? 11.881 0.455 -5.425 1.00 75.94 89 ASN A CA 1
ATOM 631 C C . ASN A 1 89 ? 13.215 -0.167 -5.810 1.00 75.94 89 ASN A C 1
ATOM 633 O O . ASN A 1 89 ? 14.188 0.535 -6.076 1.00 75.94 89 ASN A O 1
ATOM 637 N N . HIS A 1 90 ? 13.230 -1.489 -5.847 1.00 74.12 90 HIS A N 1
ATOM 638 C CA . HIS A 1 90 ? 14.335 -2.297 -6.310 1.00 74.12 90 HIS A CA 1
ATOM 639 C C . HIS A 1 90 ? 13.899 -3.025 -7.582 1.00 74.12 90 HIS A C 1
ATOM 641 O O . HIS A 1 90 ? 13.014 -3.887 -7.559 1.00 74.12 90 HIS A O 1
ATOM 647 N N . ILE A 1 91 ? 14.510 -2.663 -8.709 1.00 64.69 91 ILE A N 1
ATOM 648 C CA . ILE A 1 91 ? 14.192 -3.231 -10.019 1.00 64.69 91 ILE A CA 1
ATOM 649 C C . ILE A 1 91 ? 15.271 -4.251 -10.377 1.00 64.69 91 ILE A C 1
ATOM 651 O O . ILE A 1 91 ? 16.435 -3.898 -10.543 1.00 64.69 91 ILE A O 1
ATOM 655 N N . SER A 1 92 ? 14.880 -5.516 -10.541 1.00 56.84 92 SER A N 1
ATOM 656 C CA . SER A 1 92 ? 15.791 -6.570 -10.999 1.00 56.84 92 SER A CA 1
ATOM 657 C C . SER A 1 92 ? 15.468 -6.959 -12.447 1.00 56.84 92 SER A C 1
ATOM 659 O O . SER A 1 92 ? 14.356 -7.385 -12.762 1.00 56.84 92 SER A O 1
ATOM 661 N N . THR A 1 93 ? 16.445 -6.795 -13.342 1.00 51.75 93 THR A N 1
ATOM 662 C CA . THR A 1 93 ? 16.402 -7.289 -14.732 1.00 51.75 93 THR A CA 1
ATOM 663 C C . THR A 1 93 ? 17.294 -8.532 -14.837 1.00 51.75 93 THR A C 1
ATOM 665 O O . THR A 1 93 ? 18.307 -8.607 -14.140 1.00 51.75 93 THR A O 1
ATOM 668 N N . PHE A 1 94 ? 16.945 -9.499 -15.701 1.00 44.94 94 PHE A N 1
ATOM 669 C CA . PHE A 1 94 ? 17.559 -10.841 -15.861 1.00 44.94 94 PHE A CA 1
ATOM 670 C C . PHE A 1 94 ? 19.059 -10.875 -16.268 1.00 44.94 94 PHE A C 1
ATOM 672 O O . PHE A 1 94 ? 19.547 -11.844 -16.831 1.00 44.94 94 PHE A O 1
ATOM 679 N N . ALA A 1 95 ? 19.836 -9.839 -15.972 1.00 41.88 95 ALA A N 1
ATOM 680 C CA . ALA A 1 95 ? 21.288 -9.843 -16.108 1.00 41.88 95 ALA A CA 1
ATOM 681 C C . ALA A 1 95 ? 22.018 -9.309 -14.865 1.00 41.88 95 ALA A C 1
ATOM 683 O O . ALA A 1 95 ? 23.225 -9.150 -14.934 1.00 41.88 95 ALA A O 1
ATOM 684 N N . GLY A 1 96 ? 21.332 -9.020 -13.747 1.00 45.66 96 GLY A N 1
ATOM 685 C CA . GLY A 1 96 ? 21.962 -8.770 -12.437 1.00 45.66 96 GLY A CA 1
ATOM 686 C C . GLY A 1 96 ? 22.974 -7.616 -12.346 1.00 45.66 96 GLY A C 1
ATOM 687 O O . GLY A 1 96 ? 23.675 -7.523 -11.345 1.00 45.66 96 GLY A O 1
ATOM 688 N N . LEU A 1 97 ? 23.084 -6.757 -13.366 1.00 40.34 97 LEU A N 1
ATOM 689 C CA . LEU A 1 97 ? 24.232 -5.856 -13.517 1.00 40.34 97 LEU A CA 1
ATOM 690 C C . LEU A 1 97 ? 23.963 -4.375 -13.243 1.00 40.34 97 LEU A C 1
ATOM 692 O O . LEU A 1 97 ? 24.926 -3.627 -13.213 1.00 40.34 97 LEU A O 1
ATOM 696 N N . ASN A 1 98 ? 22.727 -3.941 -12.980 1.00 42.25 98 ASN A N 1
ATOM 697 C CA . ASN A 1 98 ? 22.453 -2.581 -12.501 1.00 42.25 98 ASN A CA 1
ATOM 698 C C . ASN A 1 98 ? 21.295 -2.607 -11.498 1.00 42.25 98 ASN A C 1
ATOM 700 O O . ASN A 1 98 ? 20.189 -3.029 -11.832 1.00 42.25 98 ASN A O 1
ATOM 704 N N . SER A 1 99 ? 21.583 -2.191 -10.266 1.00 47.62 99 SER A N 1
ATOM 705 C CA . SER A 1 99 ? 20.645 -2.090 -9.148 1.00 47.62 99 SER A CA 1
ATOM 706 C C . SER A 1 99 ? 20.629 -0.636 -8.688 1.00 47.62 99 SER A C 1
ATOM 708 O O . SER A 1 99 ? 21.530 -0.216 -7.962 1.00 47.62 99 SER A O 1
ATOM 710 N N . GLU A 1 100 ? 19.616 0.122 -9.091 1.00 58.62 100 GLU A N 1
ATOM 711 C CA . GLU A 1 100 ? 19.373 1.480 -8.594 1.00 58.62 100 GLU A CA 1
ATOM 712 C C . GLU A 1 100 ? 18.207 1.443 -7.595 1.00 58.62 100 GLU A C 1
ATOM 714 O O . GLU A 1 100 ? 17.214 0.746 -7.807 1.00 58.62 100 GLU A O 1
ATOM 719 N N . ASN A 1 101 ? 18.368 2.130 -6.460 1.00 65.88 101 ASN A N 1
ATOM 720 C CA . ASN A 1 101 ? 17.290 2.322 -5.494 1.00 65.88 101 ASN A CA 1
ATOM 721 C C . ASN A 1 101 ? 16.501 3.556 -5.920 1.00 65.88 101 ASN A C 1
ATOM 723 O O . ASN A 1 101 ? 16.949 4.682 -5.694 1.00 65.88 101 ASN A O 1
ATOM 727 N N . ASP A 1 102 ? 15.330 3.338 -6.502 1.00 77.19 102 ASP A N 1
ATOM 728 C CA . ASP A 1 102 ? 14.506 4.425 -7.017 1.00 77.19 102 ASP A CA 1
ATOM 729 C C . ASP A 1 102 ? 13.459 4.855 -5.999 1.00 77.19 102 ASP A C 1
ATOM 731 O O . ASP A 1 102 ? 12.728 4.036 -5.427 1.00 77.19 102 ASP A O 1
ATOM 735 N N . LEU A 1 103 ? 13.336 6.166 -5.806 1.00 82.69 103 LEU A N 1
ATOM 736 C CA . LEU A 1 103 ? 12.249 6.722 -5.015 1.00 82.69 103 LEU A CA 1
ATOM 737 C C . LEU A 1 103 ? 10.940 6.643 -5.801 1.00 82.69 103 LEU A C 1
ATOM 739 O O . LEU A 1 103 ? 10.855 7.015 -6.976 1.00 82.69 103 LEU A O 1
ATOM 743 N N . GLY A 1 104 ? 9.903 6.178 -5.117 1.00 84.88 104 GLY A N 1
ATOM 744 C CA . GLY A 1 104 ? 8.546 6.162 -5.630 1.00 84.88 104 GLY A CA 1
ATOM 745 C C . GLY A 1 104 ? 7.563 6.761 -4.643 1.00 84.88 104 GLY A C 1
ATOM 746 O O . GLY A 1 104 ? 7.812 6.828 -3.436 1.00 84.88 104 GLY A O 1
ATOM 747 N N . PHE A 1 105 ? 6.427 7.188 -5.172 1.00 90.06 105 PHE A N 1
ATOM 748 C CA . PHE A 1 105 ? 5.285 7.592 -4.371 1.00 90.06 105 PHE A CA 1
ATOM 749 C C . PHE A 1 105 ? 4.018 6.945 -4.906 1.00 90.06 105 PHE A C 1
ATOM 751 O O . PHE A 1 105 ? 3.918 6.582 -6.078 1.00 90.06 105 PHE A O 1
ATOM 758 N N . ASN A 1 106 ? 3.034 6.818 -4.029 1.00 91.50 106 ASN A N 1
ATOM 759 C CA . ASN A 1 106 ? 1.711 6.360 -4.397 1.00 91.50 106 ASN A CA 1
ATOM 760 C C . ASN A 1 106 ? 0.651 7.194 -3.698 1.00 91.50 106 ASN A C 1
ATOM 762 O O . ASN A 1 106 ? 0.868 7.691 -2.591 1.00 91.50 106 ASN A O 1
ATOM 766 N N . PHE A 1 107 ? -0.492 7.343 -4.349 1.00 95.25 107 PHE A N 1
ATOM 767 C CA . PHE A 1 107 ? -1.682 7.911 -3.738 1.00 95.25 107 PHE A CA 1
ATOM 768 C C . PHE A 1 107 ? -2.917 7.232 -4.312 1.00 95.25 107 PHE A C 1
ATOM 770 O O . PHE A 1 107 ? -2.931 6.814 -5.467 1.00 95.25 107 PHE A O 1
ATOM 777 N N . GLY A 1 108 ? -3.967 7.106 -3.520 1.00 94.94 108 GLY A N 1
ATOM 778 C CA . GLY A 1 108 ? -5.148 6.388 -3.952 1.00 94.94 108 GLY A CA 1
ATOM 779 C C . GLY A 1 108 ? -6.265 6.407 -2.937 1.00 94.94 108 GLY A C 1
ATOM 780 O O . GLY A 1 108 ? -6.222 7.096 -1.913 1.00 94.94 108 GLY A O 1
ATOM 781 N N . GLY A 1 109 ? -7.272 5.609 -3.249 1.00 96.25 109 GLY A N 1
ATOM 782 C CA . GLY A 1 109 ? -8.419 5.380 -2.397 1.00 96.25 109 GLY A CA 1
ATOM 783 C C . GLY A 1 109 ? -8.648 3.893 -2.216 1.00 96.25 109 GLY A C 1
ATOM 784 O O . GLY A 1 109 ? -8.334 3.079 -3.087 1.00 96.25 109 GLY A O 1
ATOM 785 N N . GLY A 1 110 ? -9.221 3.545 -1.079 1.00 94.94 110 GLY A N 1
ATOM 786 C CA . GLY A 1 110 ? -9.666 2.194 -0.826 1.00 94.94 110 GLY A CA 1
ATOM 787 C C . GLY A 1 110 ? -10.967 2.167 -0.060 1.00 94.94 110 GLY A C 1
ATOM 788 O O . GLY A 1 110 ? -11.439 3.170 0.480 1.00 94.94 110 GLY A O 1
ATOM 789 N N . TRP A 1 111 ? -11.541 0.980 -0.022 1.00 95.12 111 TRP A N 1
ATOM 790 C CA . TRP A 1 111 ? -12.708 0.675 0.776 1.00 95.12 111 TRP A CA 1
ATOM 791 C C . TRP A 1 111 ? -12.388 -0.541 1.623 1.00 95.12 111 TRP A C 1
ATOM 793 O O . TRP A 1 111 ? -11.955 -1.556 1.081 1.00 95.12 111 TRP A O 1
ATOM 803 N N . LYS A 1 112 ? -12.601 -0.450 2.938 1.00 93.81 112 LYS A N 1
ATOM 804 C CA . LYS A 1 112 ? -12.444 -1.586 3.854 1.00 93.81 112 LYS A CA 1
ATOM 805 C C . LYS A 1 112 ? -13.751 -1.943 4.542 1.00 93.81 112 LYS A C 1
ATOM 807 O O . LYS A 1 112 ? -14.555 -1.060 4.844 1.00 93.81 112 LYS A O 1
ATOM 812 N N . TRP A 1 113 ? -13.930 -3.228 4.809 1.00 93.50 113 TRP A N 1
ATOM 813 C CA . TRP A 1 113 ? -15.068 -3.779 5.536 1.00 93.50 113 TRP A CA 1
ATOM 814 C C . TRP A 1 113 ? -14.619 -4.933 6.428 1.00 93.50 113 TRP A C 1
ATOM 816 O O . TRP A 1 113 ? -13.641 -5.624 6.135 1.00 93.50 113 TRP A O 1
ATOM 826 N N . GLN A 1 114 ? -15.325 -5.137 7.535 1.00 91.38 114 GLN A N 1
ATOM 827 C CA . GLN A 1 114 ? -15.016 -6.206 8.485 1.00 91.38 114 GLN A CA 1
ATOM 828 C C . GLN A 1 114 ? -15.859 -7.453 8.200 1.00 91.38 114 GLN A C 1
ATOM 830 O O . GLN A 1 114 ? -17.058 -7.352 7.936 1.00 91.38 114 GLN A O 1
ATOM 835 N N . VAL A 1 115 ? -15.231 -8.627 8.266 1.00 90.06 115 VAL A N 1
ATOM 836 C CA . VAL A 1 115 ? -15.886 -9.943 8.232 1.00 90.06 115 VAL A CA 1
ATOM 837 C C . VAL A 1 115 ? -15.305 -10.767 9.381 1.00 90.06 115 VAL A C 1
ATOM 839 O O . VAL A 1 115 ? -14.196 -11.288 9.281 1.00 90.06 115 VAL A O 1
ATOM 842 N N . GLY A 1 116 ? -16.039 -10.850 10.494 1.00 88.31 116 GLY A N 1
ATOM 843 C CA . GLY A 1 116 ? -15.498 -11.385 11.749 1.00 88.31 116 GLY A CA 1
ATOM 844 C C . GLY A 1 116 ? -14.331 -10.530 12.247 1.00 88.31 116 GLY A C 1
ATOM 845 O O . GLY A 1 116 ? -14.416 -9.305 12.219 1.00 88.31 116 GLY A O 1
ATOM 846 N N . ASP A 1 117 ? -13.231 -11.177 12.630 1.00 87.25 117 ASP A N 1
ATOM 847 C CA . ASP A 1 117 ? -12.001 -10.501 13.073 1.00 87.25 117 ASP A CA 1
ATOM 848 C C . ASP A 1 117 ? -11.104 -10.047 11.904 1.00 87.25 117 ASP A C 1
ATOM 850 O O . ASP A 1 117 ? -10.042 -9.464 12.113 1.00 87.25 117 ASP A O 1
ATOM 854 N N . MET A 1 118 ? -11.517 -10.305 10.657 1.00 90.25 118 MET A N 1
ATOM 855 C CA . MET A 1 118 ? -10.751 -9.959 9.462 1.00 90.25 118 MET A CA 1
ATOM 856 C C . MET A 1 118 ? -11.215 -8.623 8.885 1.00 90.25 118 MET A C 1
ATOM 858 O O . MET A 1 118 ? -12.409 -8.388 8.683 1.00 90.25 118 MET A O 1
ATOM 862 N N . THR A 1 119 ? -10.266 -7.765 8.523 1.00 92.31 119 THR A N 1
ATOM 863 C CA . THR A 1 119 ? -10.535 -6.556 7.737 1.00 92.31 119 THR A CA 1
ATOM 864 C C . THR A 1 119 ? -10.196 -6.816 6.278 1.00 92.31 119 THR A C 1
ATOM 866 O O . THR A 1 119 ? -9.029 -6.926 5.916 1.00 92.31 119 THR A O 1
ATOM 869 N N . ASN A 1 120 ? -11.209 -6.871 5.426 1.00 94.69 120 ASN A N 1
ATOM 870 C CA . ASN A 1 120 ? -11.047 -6.969 3.981 1.00 94.69 120 ASN A CA 1
ATOM 871 C C . ASN A 1 120 ? -10.975 -5.570 3.378 1.00 94.69 120 ASN A C 1
ATOM 873 O O . ASN A 1 120 ? -11.542 -4.621 3.931 1.00 94.69 120 ASN A O 1
ATOM 877 N N . PHE A 1 121 ? -10.291 -5.430 2.249 1.00 95.56 121 PHE A N 1
ATOM 878 C CA . PHE A 1 121 ? -10.215 -4.162 1.545 1.00 95.56 121 PHE A CA 1
ATOM 879 C C . PHE A 1 121 ? -10.018 -4.328 0.040 1.00 95.56 121 PHE A C 1
ATOM 881 O O . PHE A 1 121 ? -9.471 -5.321 -0.436 1.00 95.56 121 PHE A O 1
ATOM 888 N N . VAL A 1 122 ? -10.433 -3.304 -0.697 1.00 96.69 122 VAL A N 1
ATOM 889 C CA . VAL A 1 122 ? -10.098 -3.095 -2.106 1.00 96.69 122 VAL A CA 1
ATOM 890 C C . VAL A 1 122 ? -9.467 -1.718 -2.256 1.00 96.69 122 VAL A C 1
ATOM 892 O O . VAL A 1 122 ? -9.918 -0.760 -1.628 1.00 96.69 122 VAL A O 1
ATOM 895 N N . GLU A 1 123 ? -8.419 -1.612 -3.064 1.00 96.69 123 GLU A N 1
ATOM 896 C CA . GLU A 1 123 ? -7.649 -0.385 -3.250 1.00 96.69 123 GLU A CA 1
ATOM 897 C C . GLU A 1 123 ? -7.361 -0.135 -4.717 1.00 96.69 123 GLU A C 1
ATOM 899 O O . GLU A 1 123 ? -6.914 -1.028 -5.434 1.00 96.69 123 GLU A O 1
ATOM 904 N N . LEU A 1 124 ? -7.548 1.116 -5.117 1.00 95.25 124 LEU A N 1
ATOM 905 C CA . LEU A 1 124 ? -7.093 1.645 -6.388 1.00 95.25 124 LEU A CA 1
ATOM 906 C C . LEU A 1 124 ? -6.081 2.743 -6.094 1.00 95.25 124 LEU A C 1
ATOM 908 O O . LEU A 1 124 ? -6.401 3.722 -5.408 1.00 95.25 124 LEU A O 1
ATOM 912 N N . ARG A 1 125 ? -4.861 2.589 -6.604 1.00 93.06 125 ARG A N 1
ATOM 913 C CA . ARG A 1 125 ? -3.801 3.576 -6.389 1.00 93.06 125 ARG A CA 1
ATOM 914 C C . ARG A 1 125 ? -3.191 4.003 -7.704 1.00 93.06 125 ARG A C 1
ATOM 916 O O . ARG A 1 125 ? -3.148 3.238 -8.654 1.00 93.06 125 ARG A O 1
ATOM 923 N N . TYR A 1 126 ? -2.711 5.230 -7.734 1.00 90.00 126 TYR A N 1
ATOM 924 C CA . TYR A 1 126 ? -1.730 5.689 -8.692 1.00 90.00 126 TYR A CA 1
ATOM 925 C C . TYR A 1 126 ? -0.350 5.504 -8.069 1.00 90.00 126 TYR A C 1
ATOM 927 O O . TYR A 1 126 ? -0.126 5.911 -6.925 1.00 90.00 126 TYR A O 1
ATOM 935 N N . TYR A 1 127 ? 0.560 4.890 -8.811 1.00 86.19 127 TYR A N 1
ATOM 936 C CA . TYR A 1 127 ? 1.913 4.596 -8.371 1.00 86.19 127 TYR A CA 1
ATOM 937 C C . TYR A 1 127 ? 2.908 5.164 -9.379 1.00 86.19 127 TYR A C 1
ATOM 939 O O . TYR A 1 127 ? 2.781 4.963 -10.590 1.00 86.19 127 TYR A O 1
ATOM 947 N N . TYR A 1 128 ? 3.891 5.896 -8.867 1.00 84.19 128 TYR A N 1
ATOM 948 C CA . TYR A 1 128 ? 4.920 6.558 -9.652 1.00 84.19 128 TYR A CA 1
ATOM 949 C C . TYR A 1 128 ? 6.296 6.152 -9.142 1.00 84.19 128 TYR A C 1
ATOM 951 O O . TYR A 1 128 ? 6.574 6.272 -7.947 1.00 84.19 128 TYR A O 1
ATOM 959 N N . VAL A 1 129 ? 7.171 5.737 -10.056 1.00 77.88 129 VAL A N 1
ATOM 960 C CA . VAL A 1 129 ? 8.587 5.466 -9.776 1.00 77.88 129 VAL A CA 1
ATOM 961 C C . VAL A 1 129 ? 9.449 6.380 -10.634 1.00 77.88 129 VAL A C 1
ATOM 963 O O . VAL A 1 129 ? 9.305 6.417 -11.861 1.00 77.88 129 VAL A O 1
ATOM 966 N N . SER A 1 130 ? 10.351 7.111 -9.980 1.00 68.31 130 SER A N 1
ATOM 967 C CA . SER A 1 130 ? 11.363 7.918 -10.654 1.00 68.31 130 SER A CA 1
ATOM 968 C C . SER A 1 130 ? 12.564 7.041 -10.991 1.00 68.31 130 SER A C 1
ATOM 970 O O . SER A 1 130 ? 13.340 6.744 -10.094 1.00 68.31 130 SER A O 1
ATOM 972 N N . HIS A 1 131 ? 12.729 6.656 -12.257 1.00 63.78 131 HIS A N 1
ATOM 973 C CA . HIS A 1 131 ? 13.917 5.947 -12.740 1.00 63.78 131 HIS A CA 1
ATOM 974 C C . HIS A 1 131 ? 14.706 6.841 -13.705 1.00 63.78 131 HIS A C 1
ATOM 976 O O . HIS A 1 131 ? 14.114 7.607 -14.476 1.00 63.78 131 HIS A O 1
ATOM 982 N N . THR A 1 132 ? 16.038 6.769 -13.659 1.00 48.56 132 THR A N 1
ATO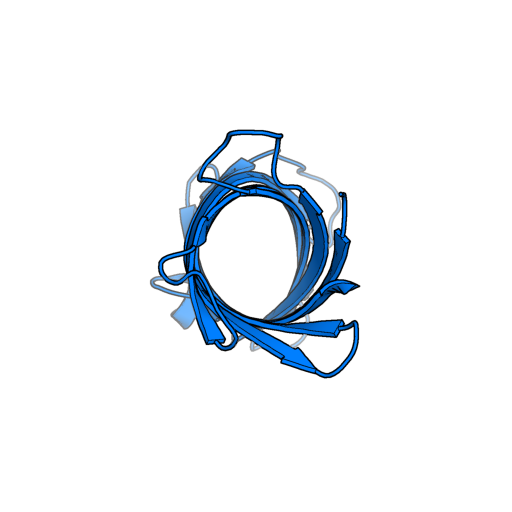M 983 C CA . THR A 1 132 ? 16.941 7.621 -14.445 1.00 48.56 132 THR A CA 1
ATOM 984 C C . THR A 1 132 ? 16.690 7.447 -15.951 1.00 48.56 132 THR A C 1
ATOM 986 O O . THR A 1 132 ? 17.113 6.471 -16.561 1.00 48.56 132 THR A O 1
ATOM 989 N N . GLY A 1 133 ? 15.978 8.401 -16.563 1.00 50.22 133 GLY A N 1
ATOM 990 C CA . GLY A 1 133 ? 15.704 8.458 -18.006 1.00 50.22 133 GLY A CA 1
ATOM 991 C C . GLY A 1 133 ? 14.281 8.077 -18.439 1.00 50.22 133 GLY A C 1
ATOM 992 O O . GLY A 1 133 ? 13.855 8.539 -19.494 1.00 50.22 133 GLY A O 1
ATOM 993 N N . VAL A 1 134 ? 13.518 7.314 -17.641 1.00 54.19 134 VAL A N 1
ATOM 994 C CA . VAL A 1 134 ? 12.116 6.948 -17.950 1.00 54.19 134 VAL A CA 1
ATOM 995 C C . VAL A 1 134 ? 11.296 6.876 -16.662 1.00 54.19 134 VAL A C 1
ATOM 997 O O . VAL A 1 134 ? 11.550 6.033 -15.806 1.00 54.19 134 VAL A O 1
ATOM 1000 N N . SER A 1 135 ? 10.281 7.727 -16.515 1.00 62.19 135 SER A N 1
ATOM 1001 C CA . SER A 1 135 ? 9.340 7.630 -15.396 1.00 62.19 135 SER A CA 1
ATOM 1002 C C . SER A 1 135 ? 8.341 6.494 -15.630 1.00 62.19 135 SER A C 1
ATOM 1004 O O . SER A 1 135 ? 7.814 6.332 -16.731 1.00 62.19 135 SER A O 1
ATOM 1006 N N . ARG A 1 136 ? 8.078 5.677 -14.601 1.00 70.38 136 ARG A N 1
ATOM 1007 C CA . ARG A 1 136 ? 7.111 4.572 -14.691 1.00 70.38 136 ARG A CA 1
ATOM 1008 C C . ARG A 1 136 ? 5.861 4.916 -13.897 1.00 70.38 136 ARG A C 1
ATOM 1010 O O . ARG A 1 136 ? 5.940 5.172 -12.697 1.00 70.38 136 ARG A O 1
ATOM 1017 N N . GLN A 1 137 ? 4.721 4.917 -14.580 1.00 81.00 137 GLN A N 1
ATOM 1018 C CA . GLN A 1 137 ? 3.407 5.178 -14.003 1.00 81.00 137 GLN A CA 1
ATOM 1019 C C . GLN A 1 137 ? 2.549 3.930 -14.127 1.00 81.00 137 GLN A C 1
ATOM 1021 O O . GLN A 1 137 ? 2.496 3.308 -15.190 1.00 81.00 137 GLN A O 1
ATOM 1026 N N . MET A 1 138 ? 1.875 3.562 -13.048 1.00 81.69 138 MET A N 1
ATOM 1027 C CA . MET A 1 138 ? 1.044 2.367 -13.009 1.00 81.69 138 MET A CA 1
ATOM 1028 C C . MET A 1 138 ? -0.143 2.570 -12.067 1.00 81.69 138 MET A C 1
ATOM 1030 O O . MET A 1 138 ? -0.099 3.396 -11.149 1.00 81.69 138 MET A O 1
ATOM 1034 N N . VAL A 1 139 ? -1.226 1.851 -12.341 1.00 87.75 139 VAL A N 1
ATOM 1035 C CA . VAL A 1 139 ? -2.460 1.880 -11.558 1.00 87.75 139 VAL A CA 1
ATOM 1036 C C . VAL A 1 139 ? -2.732 0.480 -11.027 1.00 87.75 139 VAL A C 1
ATOM 1038 O O . VAL A 1 139 ? -3.371 -0.326 -11.714 1.00 87.75 139 VAL A O 1
ATOM 1041 N N . PRO A 1 140 ? -2.249 0.165 -9.816 1.00 86.44 140 PRO A N 1
ATOM 1042 C CA . PRO A 1 140 ? -2.593 -1.077 -9.159 1.00 86.44 140 PRO A CA 1
ATOM 1043 C C . PRO A 1 140 ? -4.032 -1.046 -8.633 1.00 86.44 140 PRO A C 1
ATOM 1045 O O . PRO A 1 140 ? -4.432 -0.146 -7.885 1.00 86.44 140 PRO A O 1
ATOM 1048 N N . LEU A 1 141 ? -4.786 -2.083 -8.994 1.00 92.12 141 LEU A N 1
ATOM 1049 C CA . LEU A 1 141 ? -6.058 -2.449 -8.380 1.00 92.12 141 LEU A CA 1
ATOM 1050 C C . LEU A 1 141 ? -5.832 -3.714 -7.556 1.00 92.12 141 LEU A C 1
ATOM 1052 O O . LEU A 1 141 ? -5.583 -4.782 -8.119 1.00 92.12 141 LEU A O 1
ATOM 1056 N N . THR A 1 142 ? -5.925 -3.605 -6.233 1.00 94.56 142 THR A N 1
ATOM 1057 C CA . THR A 1 142 ? -5.635 -4.719 -5.323 1.00 94.56 142 THR A CA 1
ATOM 1058 C C . THR A 1 142 ? -6.806 -5.038 -4.411 1.00 94.56 142 THR A C 1
ATOM 1060 O O . THR A 1 142 ? -7.570 -4.159 -4.013 1.00 94.56 142 THR A O 1
ATOM 1063 N N . PHE A 1 143 ? -6.927 -6.314 -4.073 1.00 96.38 143 PHE A N 1
ATOM 1064 C CA . PHE A 1 143 ? -7.815 -6.823 -3.042 1.00 96.38 143 PHE A CA 1
ATOM 1065 C C . PHE A 1 143 ? -6.965 -7.451 -1.944 1.00 96.38 143 PHE A C 1
ATOM 1067 O O . PHE A 1 143 ? -6.001 -8.163 -2.239 1.00 96.38 143 PHE A O 1
ATOM 1074 N N . GLY A 1 144 ? -7.311 -7.221 -0.684 1.00 95.00 144 GLY A N 1
ATOM 1075 C CA . GLY A 1 144 ? -6.553 -7.780 0.421 1.00 95.00 144 GLY A CA 1
ATOM 1076 C C . GLY A 1 144 ? -7.339 -7.986 1.698 1.00 95.00 144 GLY A C 1
ATOM 1077 O O . GLY A 1 144 ? -8.507 -7.621 1.825 1.00 95.00 144 GLY A O 1
ATOM 1078 N N . VAL A 1 145 ? -6.643 -8.587 2.653 1.00 94.88 145 VAL A N 1
ATOM 1079 C CA . VAL A 1 145 ? -7.150 -8.933 3.976 1.00 94.88 145 VAL A CA 1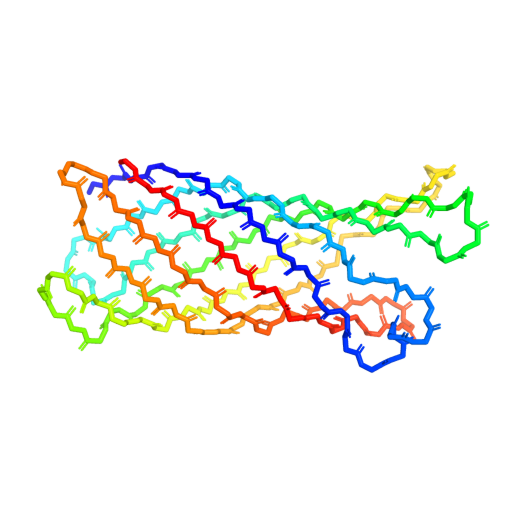
ATOM 1080 C C . VAL A 1 145 ? -6.106 -8.584 5.035 1.00 94.88 145 VAL A C 1
ATOM 1082 O O . VAL A 1 145 ? -4.903 -8.685 4.788 1.00 94.88 145 VAL A O 1
ATOM 1085 N N . MET A 1 146 ? -6.564 -8.139 6.201 1.00 93.50 146 MET A N 1
ATOM 1086 C CA . MET A 1 146 ? -5.762 -7.865 7.393 1.00 93.50 146 MET A CA 1
ATOM 1087 C C . MET A 1 146 ? -6.366 -8.558 8.612 1.00 93.50 146 MET A C 1
ATOM 1089 O O . MET A 1 146 ? -7.589 -8.690 8.701 1.00 93.50 146 MET A O 1
ATOM 1093 N N . PHE A 1 147 ? -5.496 -8.928 9.545 1.00 90.81 147 PHE A N 1
ATOM 1094 C CA . PHE A 1 147 ? -5.784 -9.575 10.822 1.00 90.81 147 PHE A CA 1
ATOM 1095 C C . PHE A 1 147 ? -5.168 -8.726 11.940 1.00 90.81 147 PHE A C 1
ATOM 1097 O O . PHE A 1 147 ? -3.998 -8.299 11.786 1.00 90.81 147 PHE A O 1
#

Sequence (147 aa):
TIHFGASAGLDIPLSDLSSEVQTGYVLNGLAAGTPRGWPVALRGEISYAGFSGKKGLVSQNITSLMMNAVLPLAASGNTPYFIGGVGLNHISTFAGLNSENDLGFNFGGGWKWQVGDMTNFVELRYYYVSHTGVSRQMVPLTFGVMF

Nearest PDB structures (foldseek):
  3a2s-assembly1_X  TM=4.027E-01  e=8.279E-04  Neisseria meningitidis
  1nqg-assembly1_A  TM=3.205E-01  e=3.263E-01  Escherichia coli
  2y2x-assembly1_A  TM=2.274E-01  e=8.129E-02  Pseudomonas aeruginosa PAO1
  3sys-assembly2_B  TM=2.245E-01  e=1.073E-01  Pseudomonas aeruginosa
  2y2x-assembly2_B  TM=2.245E-01  e=1.073E-01  Pseudomonas aeruginosa PAO1

Secondary structure (DSSP, 8-state):
-EEEEEEEEEEEEETTHHHHB--EEEEEEEEEE--TT-SSEEEEEEEEEEEEBTTSS-EEEEEEEEEEEEEES-SSSEEEEEEEEEEEEEEE-TT-----EEEEEEEEEEEEEEETTEEEEEEEEEEEEEETTEEEEEEEEEEEEE-